Protein AF-A0AB38PST9-F1 (afdb_monomer)

Sequence (127 aa):
MKGCCGKCSNGIPKKERPKEVKIQRLFTHLYDPEKPISPSVIGKIARRFFNKLGIRKGKCQNSIKLFHRYLATKLLRNGVTLRYISEIMGHISPESLNPYIDADIVHLRECGIDISKYPIGQEVFDV

Nearest PDB structures (foldseek):
  3nkh-assembly1_B  TM=6.460E-01  e=3.770E-01  Staphylococcus aureus subsp. aureus USA300_TCH1516
  3nkh-assembly1_A  TM=6.067E-01  e=6.517E-01  Staphylococcus aureus subsp. aureus USA300_TCH1516
  6en1-assembly1_A  TM=6.143E-01  e=7.821E-01  Enterococcus faecalis
  6en0-assembly1_B  TM=6.504E-01  e=9.974E-01  Enterococcus faecalis

Structure (mmCIF, N/CA/C/O backbone):
data_AF-A0AB38PST9-F1
#
_entry.id   AF-A0AB38PST9-F1
#
loop_
_atom_site.group_PDB
_atom_site.id
_atom_site.type_symbol
_atom_site.label_atom_id
_atom_site.label_alt_id
_atom_site.label_comp_id
_atom_site.label_asym_id
_atom_site.label_entity_id
_atom_site.label_seq_id
_atom_site.pdbx_PDB_ins_code
_atom_site.Cartn_x
_atom_site.Cartn_y
_atom_site.Cartn_z
_atom_site.occupancy
_atom_site.B_iso_or_equiv
_atom_site.auth_seq_id
_atom_site.auth_comp_id
_atom_site.auth_asym_id
_atom_site.auth_atom_id
_atom_site.pdbx_PDB_model_num
ATOM 1 N N . MET A 1 1 ? 6.536 22.928 -26.013 1.00 42.38 1 MET A N 1
ATOM 2 C CA . MET A 1 1 ? 6.600 21.908 -27.085 1.00 42.38 1 MET A CA 1
ATOM 3 C C . MET A 1 1 ? 8.015 21.870 -27.647 1.00 42.38 1 MET A C 1
ATOM 5 O O . MET A 1 1 ? 8.402 22.806 -28.321 1.00 42.38 1 MET A O 1
ATOM 9 N N . LYS A 1 2 ? 8.793 20.837 -27.314 1.00 36.75 2 LYS A N 1
ATOM 10 C CA . LYS A 1 2 ? 10.023 20.377 -27.992 1.00 36.75 2 LYS A CA 1
ATOM 11 C C . LYS A 1 2 ? 10.057 18.876 -27.660 1.00 36.75 2 LYS A C 1
ATOM 13 O O . LYS A 1 2 ? 9.937 18.534 -26.491 1.00 36.75 2 LYS A O 1
ATOM 18 N N . GLY A 1 3 ? 9.991 17.913 -28.568 1.00 45.94 3 GLY A N 1
ATOM 19 C CA . GLY A 1 3 ? 10.533 17.866 -29.916 1.00 45.94 3 GLY A CA 1
ATOM 20 C C . GLY A 1 3 ? 11.570 16.746 -29.931 1.00 45.94 3 GLY A C 1
ATOM 21 O O . GLY A 1 3 ? 12.750 17.039 -29.956 1.00 45.94 3 GLY A O 1
ATOM 22 N N . CYS A 1 4 ? 11.120 15.489 -29.849 1.00 40.28 4 CYS A N 1
ATOM 23 C CA . CYS A 1 4 ? 11.927 14.306 -30.171 1.00 40.28 4 CYS A CA 1
ATOM 24 C C . CYS A 1 4 ? 11.038 13.317 -30.933 1.00 40.28 4 CYS A C 1
ATOM 26 O O . CYS A 1 4 ? 10.588 12.308 -30.394 1.00 40.28 4 CYS A O 1
ATOM 28 N N . CYS A 1 5 ? 10.742 13.658 -32.187 1.00 49.59 5 CYS A N 1
ATOM 29 C CA . CYS A 1 5 ? 10.471 12.663 -33.214 1.00 49.59 5 CYS A CA 1
ATOM 30 C C . CYS A 1 5 ? 11.822 12.371 -33.872 1.00 49.59 5 CYS A C 1
ATOM 32 O O . CYS A 1 5 ? 12.437 13.267 -34.442 1.00 49.59 5 CYS A O 1
ATOM 34 N N . GLY A 1 6 ? 12.314 11.147 -33.718 1.00 40.50 6 GLY A N 1
ATOM 35 C CA . GLY A 1 6 ? 13.610 10.728 -34.235 1.00 40.50 6 GLY A CA 1
ATOM 36 C C . GLY A 1 6 ? 13.615 9.224 -34.446 1.00 40.50 6 GLY A C 1
ATOM 37 O O . GLY A 1 6 ? 14.143 8.493 -33.622 1.00 40.50 6 GLY A O 1
ATOM 38 N N . LYS A 1 7 ? 12.962 8.806 -35.537 1.00 44.22 7 LYS A N 1
ATOM 39 C CA . LYS A 1 7 ? 13.080 7.506 -36.218 1.00 44.22 7 LYS A CA 1
ATOM 40 C C . LYS A 1 7 ? 12.930 6.259 -35.326 1.00 44.22 7 LYS A C 1
ATOM 42 O O . LYS A 1 7 ? 13.902 5.588 -35.000 1.00 44.22 7 LYS A O 1
ATOM 47 N N . CYS A 1 8 ? 11.689 5.873 -35.029 1.00 41.28 8 CYS A N 1
ATOM 48 C CA . CYS A 1 8 ? 11.390 4.466 -34.749 1.00 41.28 8 CYS A CA 1
ATOM 49 C C . CYS A 1 8 ? 11.256 3.749 -36.097 1.00 41.28 8 CYS A C 1
ATOM 51 O O . CYS A 1 8 ? 10.181 3.731 -36.690 1.00 41.28 8 CYS A O 1
ATOM 53 N N . SER A 1 9 ? 12.368 3.235 -36.620 1.00 44.16 9 SER A N 1
ATOM 54 C CA . SER A 1 9 ? 12.350 2.350 -37.785 1.00 44.16 9 SER A CA 1
ATOM 55 C C . SER A 1 9 ? 11.561 1.089 -37.427 1.00 44.16 9 SER A C 1
ATOM 57 O O . SER A 1 9 ? 11.833 0.438 -36.420 1.00 44.16 9 SER A O 1
ATOM 59 N N . ASN A 1 10 ? 10.540 0.797 -38.229 1.00 52.06 10 ASN A N 1
ATOM 60 C CA . ASN A 1 10 ? 9.574 -0.274 -38.022 1.00 52.06 10 ASN A CA 1
ATOM 61 C C . ASN A 1 10 ? 10.243 -1.658 -37.979 1.00 52.06 10 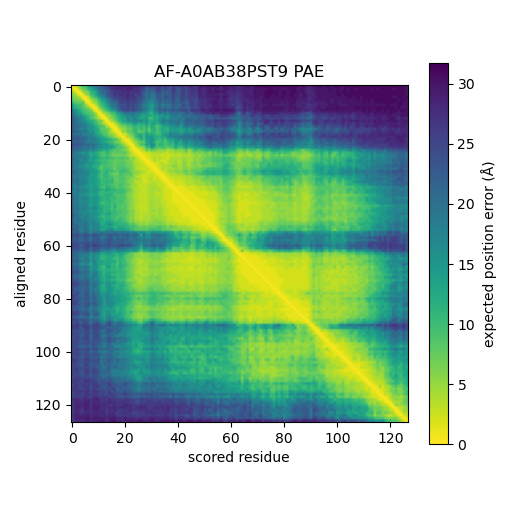ASN A C 1
ATOM 63 O O . ASN A 1 10 ? 10.779 -2.123 -38.982 1.00 52.06 10 ASN A O 1
ATOM 67 N N . GLY A 1 11 ? 10.146 -2.339 -36.836 1.00 48.88 11 GLY A N 1
ATOM 68 C CA . GLY A 1 11 ? 10.463 -3.760 -36.712 1.00 48.88 11 GLY A CA 1
ATOM 69 C C . GLY A 1 11 ? 10.624 -4.193 -35.258 1.00 48.88 11 GLY A C 1
ATOM 70 O O . GLY A 1 11 ? 11.524 -3.721 -34.570 1.00 48.88 11 GLY A O 1
ATOM 71 N N . ILE A 1 12 ? 9.767 -5.105 -34.783 1.00 57.31 12 ILE A N 1
ATOM 72 C CA . ILE A 1 12 ? 10.032 -5.861 -33.548 1.00 57.31 12 ILE A CA 1
ATOM 73 C C . ILE A 1 12 ? 11.395 -6.555 -33.729 1.00 57.31 12 ILE A C 1
ATOM 75 O O . ILE A 1 12 ? 11.614 -7.129 -34.802 1.00 57.31 12 ILE A O 1
ATOM 79 N N . PRO A 1 13 ? 12.316 -6.523 -32.745 1.00 54.81 13 PRO A N 1
ATOM 80 C CA . PRO A 1 13 ? 13.574 -7.251 -32.857 1.00 54.81 13 PRO A CA 1
ATOM 81 C C . PRO A 1 13 ? 13.286 -8.735 -33.115 1.00 54.81 13 PRO A C 1
ATOM 83 O O . PRO A 1 13 ? 12.746 -9.429 -32.261 1.00 54.81 13 PRO A O 1
ATOM 86 N N . LYS A 1 14 ? 13.622 -9.217 -34.317 1.00 55.16 14 LYS A N 1
ATOM 87 C CA . LYS A 1 14 ? 13.474 -10.630 -34.717 1.00 55.16 14 LYS A CA 1
ATOM 88 C C . LYS A 1 14 ? 14.574 -11.534 -34.145 1.00 55.16 14 LYS A C 1
ATOM 90 O O . LYS A 1 14 ? 14.576 -12.729 -34.410 1.00 55.16 14 LYS A O 1
ATOM 95 N N . LYS A 1 15 ? 15.548 -10.961 -33.436 1.00 59.72 15 LYS A N 1
ATOM 96 C CA . LYS A 1 15 ? 16.703 -11.673 -32.881 1.00 59.72 15 LYS A CA 1
ATOM 97 C C . LYS A 1 15 ? 16.493 -11.910 -31.389 1.00 59.72 15 LYS A C 1
ATOM 99 O O . LYS A 1 15 ? 15.953 -11.043 -30.703 1.00 59.72 15 LYS A O 1
ATOM 104 N N . GLU A 1 16 ? 16.947 -13.067 -30.907 1.00 61.47 16 GLU A N 1
ATOM 105 C CA . GLU A 1 16 ? 17.082 -13.339 -29.474 1.00 61.47 16 GLU A CA 1
ATOM 106 C C . GLU A 1 16 ? 17.869 -12.218 -28.784 1.00 61.47 16 GLU A C 1
ATOM 108 O O . GLU A 1 16 ? 18.750 -11.588 -29.379 1.00 61.47 16 GLU A O 1
ATOM 113 N N . ARG A 1 17 ? 17.530 -11.963 -27.516 1.00 60.31 17 ARG A N 1
ATOM 114 C CA . ARG A 1 17 ? 18.211 -10.973 -26.679 1.00 60.31 17 ARG A CA 1
ATOM 115 C C . ARG A 1 17 ? 19.724 -11.255 -26.719 1.00 60.31 17 ARG A C 1
ATOM 117 O O . ARG A 1 17 ? 20.102 -12.411 -26.528 1.00 60.31 17 ARG A O 1
ATOM 124 N N . PRO A 1 18 ? 20.589 -10.255 -26.972 1.00 66.25 18 PRO A N 1
ATOM 125 C CA . PRO A 1 18 ? 22.018 -10.511 -27.087 1.00 66.25 18 PRO A CA 1
ATOM 126 C C . PRO A 1 18 ? 22.542 -11.148 -25.790 1.00 66.25 18 PRO A C 1
ATOM 128 O O . PRO A 1 18 ? 22.217 -10.683 -24.696 1.00 66.25 18 PRO A O 1
ATOM 131 N N . LYS A 1 19 ? 23.302 -12.243 -25.919 1.00 62.34 19 LYS A N 1
ATOM 132 C CA . LYS A 1 19 ? 23.706 -13.111 -24.795 1.00 62.34 19 LYS A CA 1
ATOM 133 C C . LYS A 1 19 ? 24.713 -12.449 -23.844 1.00 62.34 19 LYS A C 1
ATOM 135 O O . LYS A 1 19 ? 24.768 -12.812 -22.677 1.00 62.34 19 LYS A O 1
ATOM 140 N N . GLU A 1 20 ? 25.448 -11.445 -24.321 1.00 62.12 20 GLU A N 1
ATOM 141 C CA . GLU A 1 20 ? 26.526 -10.764 -23.587 1.00 62.12 20 GLU A CA 1
ATOM 142 C C . GLU A 1 20 ? 26.247 -9.271 -23.368 1.00 62.12 20 GLU A C 1
ATOM 144 O O . GLU A 1 20 ? 27.116 -8.417 -23.522 1.00 62.12 20 GLU A O 1
ATOM 149 N N . VAL A 1 21 ? 25.018 -8.915 -22.998 1.00 61.09 21 VAL A N 1
ATOM 150 C CA . VAL A 1 21 ? 24.769 -7.565 -22.479 1.00 61.09 21 VAL A CA 1
ATOM 151 C C . VAL A 1 21 ? 25.035 -7.593 -20.976 1.00 61.09 21 VAL A C 1
ATOM 153 O O . VAL A 1 21 ? 24.423 -8.378 -20.253 1.00 61.09 21 VAL A O 1
ATOM 156 N N . LYS A 1 22 ? 25.910 -6.715 -20.468 1.00 63.38 22 LYS A N 1
ATOM 157 C CA . LYS A 1 22 ? 25.946 -6.380 -19.034 1.00 63.38 22 LYS A CA 1
ATOM 158 C C . LYS A 1 22 ? 24.644 -5.648 -18.690 1.00 63.38 22 LYS A C 1
ATOM 160 O O . LYS A 1 22 ? 24.592 -4.421 -18.658 1.00 63.38 22 LYS A O 1
ATOM 165 N N . ILE A 1 23 ? 23.555 -6.397 -18.512 1.00 61.81 23 ILE A N 1
ATOM 166 C CA . ILE A 1 23 ? 22.230 -5.838 -18.235 1.00 61.81 23 ILE A CA 1
ATOM 167 C C . ILE A 1 23 ? 22.232 -5.320 -16.795 1.00 61.81 23 ILE A C 1
ATOM 169 O O . ILE A 1 23 ? 21.909 -6.041 -15.858 1.00 61.81 23 ILE A O 1
ATOM 173 N N . GLN A 1 24 ? 22.579 -4.046 -16.606 1.00 68.38 24 GLN A N 1
ATOM 174 C CA . GLN A 1 24 ? 22.490 -3.399 -15.293 1.00 68.38 24 GLN A CA 1
ATOM 175 C C . GLN A 1 24 ? 21.028 -3.126 -14.885 1.00 68.38 24 GLN A C 1
ATOM 177 O O . GLN A 1 24 ? 20.734 -2.902 -13.714 1.00 68.38 24 GLN A O 1
ATOM 182 N N . ARG A 1 25 ? 20.090 -3.108 -15.846 1.00 74.00 25 ARG A N 1
ATOM 183 C CA . ARG A 1 25 ? 18.674 -2.778 -15.621 1.00 74.00 25 ARG A CA 1
ATOM 184 C C . ARG A 1 25 ? 17.764 -3.754 -16.360 1.00 74.00 25 ARG A C 1
ATOM 186 O O . ARG A 1 25 ? 17.848 -3.870 -17.574 1.00 74.00 25 ARG A O 1
ATOM 193 N N . LEU A 1 26 ? 16.859 -4.406 -15.629 1.00 80.75 26 LEU A N 1
ATOM 194 C CA . LEU A 1 26 ? 15.966 -5.447 -16.158 1.00 80.75 26 LEU A CA 1
ATOM 195 C C . LEU A 1 26 ? 14.954 -4.907 -17.193 1.00 80.75 26 LEU A C 1
ATOM 197 O O . LEU A 1 26 ? 14.657 -5.559 -18.195 1.00 80.75 26 LEU A O 1
ATOM 201 N N . PHE A 1 27 ? 14.437 -3.697 -16.953 1.00 83.75 27 PHE A N 1
ATOM 202 C CA . PHE A 1 27 ? 13.408 -3.056 -17.775 1.00 83.75 27 PHE A CA 1
ATOM 203 C C . PHE A 1 27 ? 14.031 -2.117 -18.813 1.00 83.75 27 PHE A C 1
ATOM 205 O O . PHE A 1 27 ? 14.323 -0.949 -18.535 1.00 83.75 27 PHE A O 1
ATOM 212 N N . THR A 1 28 ? 14.214 -2.634 -20.024 1.00 84.44 28 THR A N 1
ATOM 213 C CA . THR A 1 28 ? 14.821 -1.928 -21.159 1.00 84.44 28 THR A CA 1
ATOM 214 C C . THR A 1 28 ? 13.806 -1.665 -22.261 1.00 84.44 28 THR A C 1
ATOM 216 O O . THR A 1 28 ? 12.718 -2.243 -22.293 1.00 84.44 28 THR A O 1
ATOM 219 N N . HIS A 1 29 ? 14.124 -0.719 -23.137 1.00 79.81 29 HIS A N 1
ATOM 220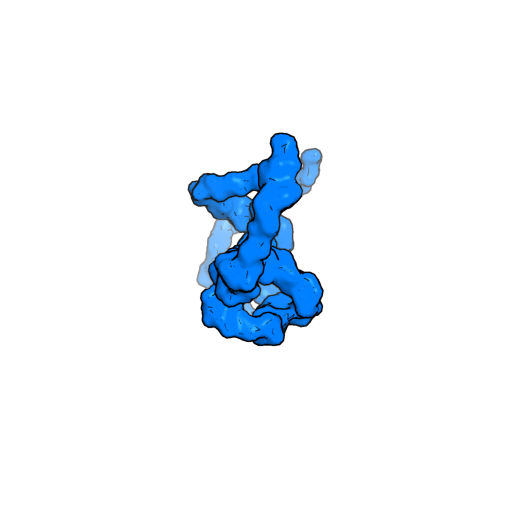 C CA . HIS A 1 29 ? 13.260 -0.370 -24.250 1.00 79.81 29 HIS A CA 1
ATOM 221 C C . HIS A 1 29 ? 13.192 -1.520 -25.266 1.00 79.81 29 HIS A C 1
ATOM 223 O O . HIS A 1 29 ? 14.183 -2.198 -25.519 1.00 79.81 29 HIS A O 1
ATOM 229 N N . LEU A 1 30 ? 12.022 -1.719 -25.885 1.00 76.12 30 LEU A N 1
ATOM 230 C CA . LEU A 1 30 ? 11.801 -2.839 -26.810 1.00 76.12 30 LEU A CA 1
ATOM 231 C C . LEU A 1 30 ? 12.755 -2.807 -28.013 1.00 76.12 30 LEU A C 1
ATOM 233 O O . LEU A 1 30 ? 13.187 -3.850 -28.481 1.00 76.12 30 LEU A O 1
ATOM 237 N N . TYR A 1 31 ? 13.077 -1.612 -28.501 1.00 77.50 31 TYR A N 1
ATOM 238 C CA . TYR A 1 31 ? 13.894 -1.420 -29.704 1.00 77.50 31 TYR A CA 1
ATOM 239 C C . TYR A 1 31 ? 15.356 -1.078 -29.402 1.00 77.50 31 TYR A C 1
ATOM 241 O O . TYR A 1 31 ? 16.159 -0.978 -30.320 1.00 77.50 31 TYR A O 1
ATOM 249 N N . ASP A 1 32 ? 15.686 -0.852 -28.131 1.00 78.00 32 ASP A N 1
ATOM 250 C CA . ASP A 1 32 ? 17.012 -0.411 -27.704 1.00 78.00 32 ASP A CA 1
ATOM 251 C C . ASP A 1 32 ? 17.313 -1.026 -26.323 1.00 78.00 32 ASP A C 1
ATOM 253 O O . ASP A 1 32 ? 16.881 -0.487 -25.297 1.00 78.00 32 ASP A O 1
ATOM 257 N N . PRO A 1 33 ? 17.975 -2.197 -26.283 1.00 74.56 33 PRO A N 1
ATOM 258 C CA . PRO A 1 33 ? 18.215 -2.932 -25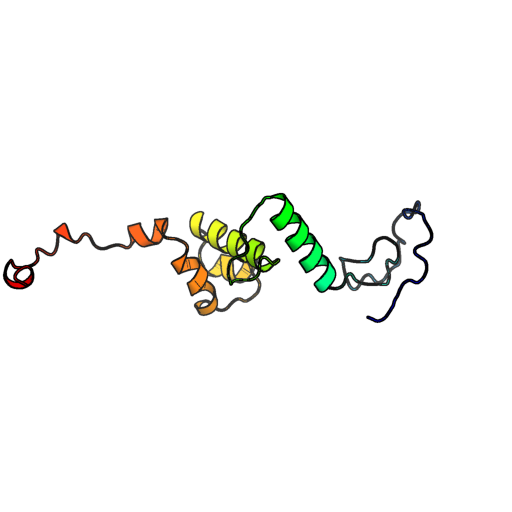.048 1.00 74.56 33 PRO A CA 1
ATOM 259 C C . PRO A 1 33 ? 19.243 -2.258 -24.129 1.00 74.56 33 PRO A C 1
ATOM 261 O O . PRO A 1 33 ? 19.285 -2.599 -22.950 1.00 74.56 33 PRO A O 1
ATOM 264 N N . GLU A 1 34 ? 20.032 -1.301 -24.621 1.00 74.56 34 GLU A N 1
ATOM 265 C CA . GLU A 1 34 ? 20.966 -0.524 -23.795 1.00 74.56 34 GLU A CA 1
ATOM 266 C C . GLU A 1 34 ? 20.250 0.619 -23.069 1.00 74.56 34 GLU A C 1
ATOM 268 O O . GLU A 1 34 ? 20.677 1.078 -22.006 1.00 74.56 34 GLU A O 1
ATOM 273 N N . LYS A 1 35 ? 19.102 1.051 -23.602 1.00 80.69 35 LYS A N 1
ATOM 274 C CA . LYS A 1 35 ? 18.325 2.148 -23.041 1.00 80.69 35 LYS A CA 1
ATOM 275 C C . LYS A 1 35 ? 17.289 1.662 -22.023 1.00 80.69 35 LYS A C 1
ATOM 277 O O . LYS A 1 35 ? 16.335 0.960 -22.378 1.00 80.69 35 LYS A O 1
ATOM 282 N N . PRO A 1 36 ? 17.380 2.088 -20.750 1.00 82.56 36 PRO A N 1
ATOM 283 C CA . PRO A 1 36 ? 16.384 1.734 -19.752 1.00 82.56 36 PRO A CA 1
ATOM 284 C C . PRO A 1 36 ? 15.059 2.459 -19.980 1.00 82.56 36 PRO A C 1
ATOM 286 O O . PRO A 1 36 ? 15.012 3.609 -20.431 1.00 82.56 36 PRO A O 1
ATOM 289 N N . ILE A 1 37 ? 13.965 1.806 -19.592 1.00 86.12 37 ILE A N 1
ATOM 290 C CA . ILE A 1 37 ? 12.650 2.446 -19.584 1.00 86.12 37 ILE A CA 1
ATOM 291 C C . ILE A 1 37 ? 12.639 3.543 -18.513 1.00 86.12 37 ILE A C 1
ATOM 293 O O . ILE A 1 37 ? 12.975 3.320 -17.351 1.00 86.12 37 ILE A O 1
ATOM 297 N N . SER A 1 38 ? 12.207 4.745 -18.900 1.00 85.31 38 SER A N 1
ATOM 298 C CA . SER A 1 38 ? 12.000 5.840 -17.951 1.00 85.31 38 SER A CA 1
ATOM 299 C C . SER A 1 38 ? 10.808 5.542 -17.024 1.00 85.31 38 SER A C 1
ATOM 301 O O . SER A 1 38 ? 9.742 5.162 -17.524 1.00 85.31 38 SER A O 1
ATOM 303 N N . PRO A 1 39 ? 10.905 5.811 -15.705 1.00 82.94 39 PRO A N 1
ATOM 304 C CA . PRO A 1 39 ? 9.791 5.651 -14.761 1.00 82.94 39 PRO A CA 1
ATOM 305 C C . PRO A 1 39 ? 8.506 6.376 -15.195 1.00 82.94 39 PRO A C 1
ATOM 307 O O . PRO A 1 39 ? 7.392 5.890 -14.986 1.00 82.94 39 PRO A O 1
ATOM 310 N N . SER A 1 40 ? 8.649 7.511 -15.884 1.00 83.38 40 SER A N 1
ATOM 311 C CA . SER A 1 40 ? 7.536 8.289 -16.435 1.00 83.38 40 SER A CA 1
ATOM 312 C C . SER A 1 40 ? 6.702 7.508 -17.454 1.00 83.38 40 SER A C 1
ATOM 314 O O . SER A 1 40 ? 5.490 7.707 -17.542 1.00 83.38 40 SER A O 1
ATOM 316 N N . VAL A 1 41 ? 7.325 6.614 -18.230 1.00 86.75 41 VAL A N 1
ATOM 317 C CA . VAL A 1 41 ? 6.625 5.757 -19.201 1.00 86.75 41 VAL A CA 1
ATOM 318 C C . VAL A 1 41 ? 5.764 4.733 -18.469 1.00 86.75 41 VAL A C 1
ATOM 320 O O . VAL A 1 41 ? 4.589 4.586 -18.800 1.00 86.75 41 VAL A O 1
ATOM 323 N N . ILE A 1 42 ? 6.301 4.107 -17.420 1.00 86.69 42 ILE A N 1
ATOM 324 C CA . ILE A 1 42 ? 5.571 3.138 -16.591 1.00 86.69 42 ILE A CA 1
ATOM 325 C C . ILE A 1 42 ? 4.359 3.816 -15.936 1.00 86.69 42 ILE A C 1
ATOM 327 O O . ILE A 1 42 ? 3.240 3.308 -16.000 1.00 86.69 42 ILE A O 1
ATOM 331 N N . GLY A 1 43 ? 4.543 5.028 -15.400 1.00 85.50 43 GLY A N 1
ATOM 332 C CA . GLY A 1 43 ? 3.445 5.821 -14.841 1.00 85.50 43 GLY A CA 1
ATOM 333 C C . GLY A 1 43 ? 2.353 6.150 -15.868 1.00 85.50 43 GLY A C 1
ATOM 334 O O . GLY A 1 43 ? 1.163 6.084 -15.554 1.00 85.50 43 GLY A O 1
ATOM 335 N N . LYS A 1 44 ? 2.731 6.454 -17.119 1.00 86.50 44 LYS A N 1
ATOM 336 C CA . LYS A 1 44 ? 1.776 6.672 -18.220 1.00 86.50 44 LYS A CA 1
ATOM 337 C C . LYS A 1 44 ? 1.023 5.394 -18.592 1.00 86.50 44 LYS A C 1
ATOM 339 O O . LYS A 1 44 ? -0.179 5.479 -18.842 1.00 86.50 44 LYS A O 1
ATOM 344 N N . ILE A 1 45 ? 1.692 4.239 -18.616 1.00 88.31 45 ILE A N 1
ATOM 345 C CA . ILE A 1 45 ? 1.059 2.936 -18.875 1.00 88.31 45 ILE A CA 1
ATOM 346 C C . ILE A 1 45 ? 0.013 2.641 -17.798 1.00 88.31 45 ILE A C 1
ATOM 348 O O . ILE A 1 45 ? -1.153 2.433 -18.133 1.00 88.31 45 ILE A O 1
ATOM 352 N N . ALA A 1 46 ? 0.388 2.734 -16.518 1.00 86.81 46 ALA A N 1
ATOM 353 C CA . ALA A 1 46 ? -0.531 2.527 -15.398 1.00 86.81 46 ALA A CA 1
ATOM 354 C C . ALA A 1 46 ? -1.737 3.477 -15.470 1.00 86.81 46 ALA A C 1
ATOM 356 O O . ALA A 1 46 ? -2.884 3.059 -15.343 1.00 86.81 46 ALA A O 1
ATOM 357 N N . ARG A 1 47 ? -1.504 4.760 -15.775 1.00 85.00 47 ARG A N 1
ATOM 358 C CA . ARG A 1 47 ? -2.584 5.742 -15.932 1.00 85.00 47 ARG A CA 1
ATOM 359 C C . ARG A 1 47 ? -3.531 5.399 -17.082 1.00 85.00 47 ARG A C 1
ATOM 361 O O . ARG A 1 47 ? -4.738 5.553 -16.931 1.00 85.00 47 ARG A O 1
ATOM 368 N N . ARG A 1 48 ? -3.008 4.957 -18.231 1.00 88.44 48 ARG A N 1
ATOM 369 C CA . ARG A 1 48 ? -3.838 4.515 -19.365 1.00 88.44 48 ARG A CA 1
ATOM 370 C C . ARG A 1 48 ? -4.684 3.304 -18.988 1.00 88.44 48 ARG A C 1
ATOM 372 O O . ARG A 1 48 ? -5.862 3.280 -19.326 1.00 88.44 48 ARG A O 1
ATOM 379 N N . PHE A 1 49 ? -4.101 2.349 -18.270 1.00 89.25 49 PHE A N 1
ATOM 380 C CA . PHE A 1 49 ? -4.802 1.171 -17.772 1.00 89.25 49 PHE A CA 1
ATOM 381 C C . PHE A 1 49 ? -5.953 1.550 -16.827 1.00 89.25 49 PHE A C 1
ATOM 383 O O . PHE A 1 49 ? -7.096 1.184 -17.082 1.00 89.25 49 PHE A O 1
ATOM 390 N N . PHE A 1 50 ? -5.695 2.388 -15.818 1.00 86.19 50 PHE A N 1
ATOM 391 C CA . PHE A 1 50 ? -6.736 2.853 -14.894 1.00 86.19 50 PHE A CA 1
ATOM 392 C C . PHE A 1 50 ? -7.848 3.653 -15.580 1.00 86.19 50 PHE A C 1
ATOM 394 O O . PHE A 1 50 ? -9.013 3.497 -15.224 1.00 86.19 50 PHE A O 1
ATOM 401 N N . ASN A 1 51 ? -7.512 4.472 -16.585 1.00 85.50 51 ASN A N 1
ATOM 402 C CA . ASN A 1 51 ? -8.522 5.189 -17.369 1.00 85.50 51 ASN A CA 1
ATOM 403 C C . ASN A 1 51 ? -9.447 4.226 -18.119 1.00 85.50 51 ASN A C 1
ATOM 405 O O . ASN A 1 51 ? -10.649 4.455 -18.149 1.00 85.50 51 ASN A O 1
ATOM 409 N N . LYS A 1 52 ? -8.893 3.163 -18.722 1.00 89.38 52 LYS A N 1
ATOM 410 C CA . LYS A 1 52 ? -9.686 2.155 -19.440 1.00 89.38 52 LYS A CA 1
ATOM 411 C C . LYS A 1 52 ? -10.640 1.399 -18.517 1.00 89.38 52 LYS A C 1
ATOM 413 O O . LYS A 1 52 ? -11.731 1.054 -18.941 1.00 89.38 52 LYS A O 1
ATOM 418 N N . LEU A 1 53 ? -10.238 1.177 -17.268 1.00 87.31 53 LEU A N 1
ATOM 419 C CA . LEU A 1 53 ? -11.068 0.529 -16.250 1.00 87.31 53 LEU A CA 1
ATOM 420 C C . LEU A 1 53 ? -12.069 1.480 -15.571 1.00 87.31 53 LEU A C 1
ATOM 422 O O . LEU A 1 53 ? -12.772 1.064 -14.658 1.00 87.31 53 LEU A O 1
ATOM 426 N N . GLY A 1 54 ? -12.114 2.761 -15.954 1.00 84.88 54 GLY A N 1
ATOM 427 C CA . GLY A 1 54 ? -13.021 3.737 -15.342 1.00 84.88 54 GLY A CA 1
ATOM 428 C C . GLY A 1 54 ? -12.711 4.052 -13.873 1.00 84.88 54 GLY A C 1
ATOM 429 O O . GLY A 1 54 ? -13.561 4.587 -13.162 1.00 84.88 54 GLY A O 1
ATOM 430 N N . ILE A 1 55 ? -11.500 3.746 -13.390 1.00 82.56 55 ILE A N 1
ATOM 431 C CA . ILE A 1 55 ? -11.118 4.005 -11.998 1.00 82.56 55 ILE A CA 1
ATOM 432 C C . ILE A 1 55 ? -10.998 5.518 -11.800 1.00 82.56 55 ILE A C 1
ATOM 434 O O . ILE A 1 55 ? -10.142 6.177 -12.404 1.00 82.56 55 ILE A O 1
ATOM 438 N N . ARG A 1 56 ? -11.881 6.073 -10.956 1.00 68.88 56 ARG A N 1
ATOM 439 C CA . ARG A 1 56 ? -12.003 7.519 -10.722 1.00 68.88 56 ARG A CA 1
ATOM 440 C C . ARG A 1 56 ? -10.656 8.108 -10.307 1.00 68.88 56 ARG A C 1
ATOM 442 O O . ARG A 1 56 ? -9.952 7.565 -9.458 1.00 68.88 56 ARG A O 1
ATOM 449 N N . LYS A 1 57 ? -10.289 9.235 -10.914 1.00 64.75 57 LYS A N 1
ATOM 450 C CA . LYS A 1 57 ? -9.153 10.056 -10.481 1.00 64.75 57 LYS A CA 1
ATOM 451 C C . LYS A 1 57 ? -9.654 10.981 -9.383 1.00 64.75 57 LYS A C 1
ATOM 453 O O . LYS A 1 57 ? -10.284 11.988 -9.681 1.00 64.75 57 LYS A O 1
ATOM 458 N N . GLY A 1 58 ? -9.428 10.617 -8.126 1.00 63.94 58 GLY A N 1
ATOM 459 C CA . GLY A 1 58 ? -9.585 11.575 -7.031 1.00 63.94 58 GLY A CA 1
ATOM 460 C C . GLY A 1 58 ? -8.474 12.635 -7.054 1.00 63.94 58 GLY A C 1
ATOM 461 O O . GLY A 1 58 ? -7.630 12.651 -7.952 1.00 63.94 58 GLY A O 1
ATOM 462 N N . LYS A 1 59 ? -8.408 13.475 -6.010 1.00 58.75 59 LYS A N 1
ATOM 463 C CA . LYS A 1 59 ? -7.260 14.379 -5.765 1.00 58.75 59 LYS A CA 1
ATOM 464 C C . LYS A 1 59 ? -5.925 13.623 -5.643 1.00 58.75 59 LYS A C 1
ATOM 466 O O . LYS A 1 59 ? -4.865 14.196 -5.874 1.00 58.75 59 LYS A O 1
ATOM 471 N N . CYS A 1 60 ? -5.974 12.334 -5.302 1.00 55.50 60 CYS A N 1
ATOM 472 C CA . CYS A 1 60 ? -4.803 11.480 -5.163 1.00 55.50 60 CYS A CA 1
ATOM 473 C C . CYS A 1 60 ? -4.465 10.811 -6.506 1.00 55.50 60 CYS A C 1
ATOM 475 O O . CYS A 1 60 ? -5.313 10.203 -7.153 1.00 55.50 60 CYS A O 1
ATOM 477 N N . GLN A 1 61 ? -3.221 10.963 -6.956 1.00 60.22 61 GLN A N 1
ATOM 478 C CA . GLN A 1 61 ? -2.780 10.582 -8.297 1.00 60.22 61 GLN A CA 1
ATOM 479 C C . GLN A 1 61 ? -2.925 9.068 -8.563 1.00 60.22 61 GLN A C 1
ATOM 481 O O . GLN A 1 61 ? -2.223 8.262 -7.949 1.00 60.22 61 GLN A O 1
ATOM 486 N N . ASN A 1 62 ? -3.735 8.688 -9.562 1.00 64.06 62 ASN A N 1
ATOM 487 C CA . ASN A 1 62 ? -3.840 7.313 -10.081 1.00 64.06 62 ASN A CA 1
ATOM 488 C C . ASN A 1 62 ? -2.524 6.883 -10.756 1.00 64.06 62 ASN A C 1
ATOM 490 O O . ASN A 1 62 ? -2.336 7.040 -11.968 1.00 64.06 62 ASN A O 1
ATOM 494 N N . SER A 1 63 ? -1.583 6.410 -9.945 1.00 71.44 63 SER A N 1
ATOM 495 C CA . SER A 1 63 ? -0.217 6.041 -10.320 1.00 71.44 63 SER A CA 1
ATOM 496 C C . SER A 1 63 ? 0.109 4.620 -9.852 1.00 71.44 63 SER A C 1
ATOM 498 O O . SER A 1 63 ? -0.721 3.952 -9.241 1.00 71.44 63 SER A O 1
ATOM 500 N N . ILE A 1 64 ? 1.339 4.166 -10.106 1.00 81.75 64 ILE A N 1
ATOM 501 C CA . ILE A 1 64 ? 1.870 2.869 -9.647 1.00 81.75 64 ILE A CA 1
ATOM 502 C C . ILE A 1 64 ? 1.703 2.674 -8.130 1.00 81.75 64 ILE A C 1
ATOM 504 O O . ILE A 1 64 ? 1.511 1.552 -7.673 1.00 81.75 64 ILE A O 1
ATOM 508 N N . LYS A 1 65 ? 1.675 3.767 -7.356 1.00 78.62 65 LYS A N 1
ATOM 509 C CA . LYS A 1 65 ? 1.427 3.738 -5.909 1.00 78.62 65 LYS A CA 1
ATOM 510 C C . LYS A 1 65 ? 0.096 3.075 -5.530 1.00 78.62 65 LYS A C 1
ATOM 512 O O . LYS A 1 65 ? -0.000 2.538 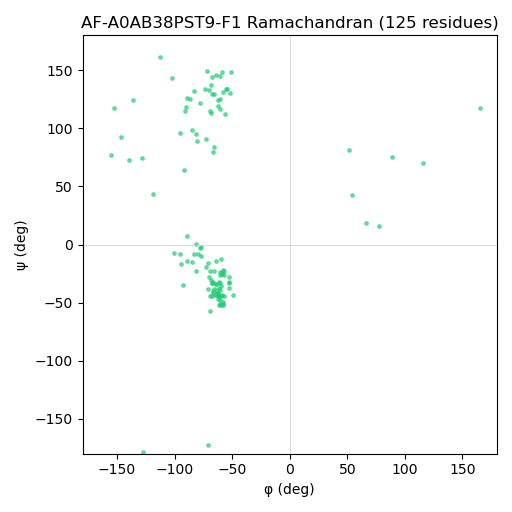-4.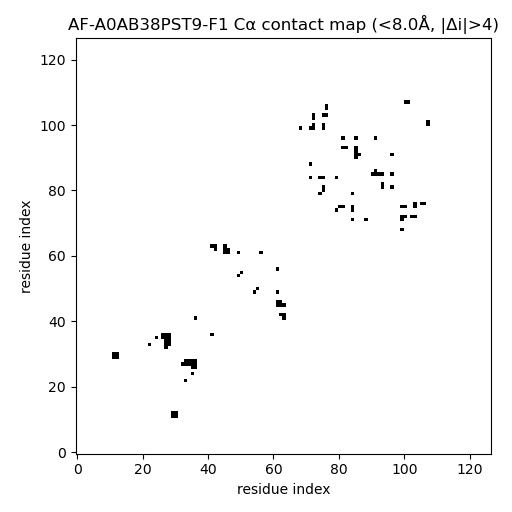436 1.00 78.62 65 LYS A O 1
ATOM 517 N N . LEU A 1 66 ? -0.911 3.066 -6.413 1.00 82.44 66 LEU A N 1
ATOM 518 C CA . LEU A 1 66 ? -2.168 2.349 -6.165 1.00 82.44 66 LEU A CA 1
ATOM 519 C C . LEU A 1 66 ? -1.970 0.833 -6.123 1.00 82.44 66 LEU A C 1
ATOM 521 O O . LEU A 1 66 ? -2.522 0.184 -5.242 1.00 82.44 66 LEU A O 1
ATOM 525 N N . PHE A 1 67 ? -1.159 0.279 -7.029 1.00 85.50 67 PHE A N 1
ATOM 526 C CA . PHE A 1 67 ? -0.807 -1.142 -6.982 1.00 85.50 67 PHE A CA 1
ATOM 527 C C . PHE A 1 67 ? -0.037 -1.466 -5.706 1.00 85.50 67 PHE A C 1
ATOM 529 O O . PHE A 1 67 ? -0.325 -2.461 -5.052 1.00 85.50 67 PHE A O 1
ATOM 536 N N . HIS A 1 68 ? 0.887 -0.585 -5.324 1.00 81.56 68 HIS A N 1
ATOM 537 C CA . HIS A 1 68 ? 1.659 -0.741 -4.097 1.00 81.56 68 HIS A CA 1
ATOM 538 C C . HIS A 1 68 ? 0.767 -0.728 -2.846 1.00 81.56 68 HIS A C 1
ATOM 540 O O . HIS A 1 68 ? 0.883 -1.601 -1.992 1.00 81.56 68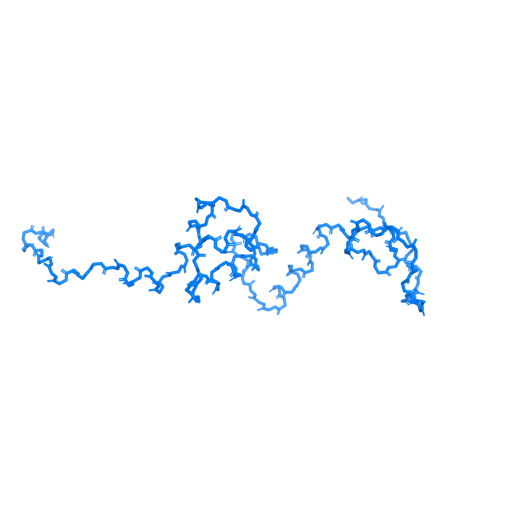 HIS A O 1
ATOM 546 N N . ARG A 1 69 ? -0.193 0.204 -2.780 1.00 81.56 69 ARG A N 1
ATOM 547 C CA . ARG A 1 69 ? -1.182 0.265 -1.698 1.00 81.56 69 ARG A CA 1
ATOM 548 C C . ARG A 1 69 ? -2.080 -0.964 -1.674 1.00 81.56 69 ARG A C 1
ATOM 550 O O . ARG A 1 69 ? -2.317 -1.515 -0.609 1.00 81.56 69 ARG A O 1
ATOM 557 N N . TYR A 1 70 ? -2.548 -1.406 -2.838 1.00 85.81 70 TYR A N 1
ATOM 558 C CA . TYR A 1 70 ? -3.359 -2.613 -2.944 1.00 85.81 70 TYR A CA 1
ATOM 559 C C . TYR A 1 70 ? -2.607 -3.849 -2.439 1.00 85.81 70 TYR A C 1
ATOM 561 O O . TYR A 1 70 ? -3.181 -4.623 -1.680 1.00 85.81 70 TYR A O 1
ATOM 569 N N . LEU A 1 71 ? -1.331 -4.011 -2.807 1.00 88.25 71 LEU A N 1
ATOM 570 C CA . LEU A 1 71 ? -0.496 -5.110 -2.324 1.00 88.25 71 LEU A CA 1
ATOM 571 C C . LEU A 1 71 ? -0.396 -5.099 -0.794 1.00 88.25 71 LEU A C 1
ATOM 573 O O . LEU A 1 71 ? -0.697 -6.109 -0.165 1.00 88.25 71 LEU A O 1
ATOM 577 N N . ALA A 1 72 ? -0.050 -3.954 -0.202 1.00 84.81 72 ALA A N 1
ATOM 578 C CA . ALA A 1 72 ? 0.067 -3.804 1.247 1.00 84.81 72 ALA A CA 1
ATOM 579 C C . ALA A 1 72 ? -1.243 -4.147 1.970 1.00 84.81 72 ALA A C 1
ATOM 581 O O . ALA A 1 72 ? -1.271 -5.003 2.851 1.00 84.81 72 ALA A O 1
ATOM 582 N N . THR A 1 73 ? -2.353 -3.536 1.543 1.00 83.50 73 THR A N 1
ATOM 583 C CA . THR A 1 73 ? -3.674 -3.779 2.134 1.00 83.50 73 THR A CA 1
ATOM 584 C C . THR A 1 73 ? -4.127 -5.224 1.931 1.00 83.50 73 THR A C 1
ATOM 586 O O . THR A 1 73 ? -4.790 -5.779 2.800 1.00 83.50 73 THR A O 1
ATOM 589 N N . LYS A 1 74 ? -3.776 -5.869 0.811 1.00 87.44 74 LYS A N 1
ATOM 590 C CA . LYS A 1 74 ? -4.121 -7.274 0.573 1.00 87.44 74 LYS A CA 1
ATOM 591 C C . LYS A 1 74 ? -3.323 -8.223 1.468 1.00 87.44 74 LYS A C 1
ATOM 593 O O . LYS A 1 74 ? -3.896 -9.200 1.935 1.00 87.44 74 LYS A O 1
ATOM 598 N N . LEU A 1 75 ? -2.044 -7.939 1.714 1.00 88.06 75 LEU A N 1
ATOM 599 C CA . LEU A 1 75 ? -1.217 -8.722 2.634 1.00 88.06 75 LEU A CA 1
ATOM 600 C C . LEU A 1 75 ? -1.693 -8.570 4.084 1.00 88.06 75 LEU A C 1
ATOM 602 O O . LEU A 1 75 ? -1.851 -9.581 4.762 1.00 88.06 75 LEU A O 1
ATOM 606 N N . LEU A 1 76 ? -2.007 -7.342 4.516 1.00 85.31 76 LEU A N 1
ATOM 607 C CA . LEU A 1 76 ? -2.590 -7.079 5.840 1.00 85.31 76 LEU A CA 1
ATOM 608 C C . LEU A 1 76 ? -3.906 -7.835 6.028 1.00 85.31 76 LEU A C 1
ATOM 610 O O . LEU A 1 76 ? -4.054 -8.597 6.976 1.00 85.31 76 LEU A O 1
ATOM 614 N N . ARG A 1 77 ? -4.809 -7.731 5.046 1.00 82.75 77 ARG A N 1
ATOM 615 C CA . ARG A 1 77 ? -6.094 -8.440 5.058 1.00 82.75 77 ARG A CA 1
ATOM 616 C C . ARG A 1 77 ? -5.978 -9.959 5.086 1.00 82.75 77 ARG A C 1
ATOM 618 O O . ARG A 1 77 ? -6.929 -10.630 5.460 1.00 82.75 77 ARG A O 1
ATOM 625 N N . ASN A 1 78 ? -4.857 -10.504 4.634 1.00 87.12 78 ASN A N 1
ATOM 626 C CA . ASN A 1 78 ? -4.598 -11.937 4.676 1.00 87.12 78 ASN A CA 1
ATOM 627 C C . ASN A 1 78 ? -3.921 -12.365 5.997 1.00 87.12 78 ASN A C 1
ATOM 629 O O . ASN A 1 78 ? -3.495 -13.512 6.103 1.00 87.12 78 ASN A O 1
ATOM 633 N N . GLY A 1 79 ? -3.781 -11.463 6.976 1.00 83.94 79 GLY A N 1
ATOM 634 C CA . GLY A 1 79 ? -3.185 -11.750 8.282 1.00 83.94 79 GLY A CA 1
ATOM 635 C C . GLY A 1 79 ? -1.656 -11.831 8.275 1.00 83.94 79 GLY A C 1
ATOM 636 O O . GLY A 1 79 ? -1.062 -12.356 9.216 1.00 83.94 79 GLY A O 1
ATOM 637 N N . VAL A 1 80 ? -0.987 -11.340 7.225 1.00 86.56 80 VAL A N 1
ATOM 638 C CA . VAL A 1 80 ? 0.482 -11.297 7.196 1.00 86.56 80 VAL A CA 1
ATOM 639 C C . VAL A 1 80 ? 0.966 -10.248 8.195 1.00 86.56 80 VAL A C 1
ATOM 641 O O . VAL A 1 80 ? 0.478 -9.118 8.211 1.00 86.56 80 VAL A O 1
ATOM 644 N N . THR A 1 81 ? 1.951 -10.601 9.024 1.00 84.06 81 THR A N 1
ATOM 645 C CA . THR A 1 81 ? 2.475 -9.664 10.025 1.00 84.06 81 THR A CA 1
ATOM 646 C C . THR A 1 81 ? 3.143 -8.457 9.360 1.00 84.06 81 THR A C 1
ATOM 648 O O . THR A 1 81 ? 3.799 -8.567 8.320 1.00 84.06 81 THR A O 1
ATOM 651 N N . LEU A 1 82 ? 3.023 -7.288 9.995 1.00 80.75 82 LEU A N 1
ATOM 652 C CA . LEU A 1 82 ? 3.590 -6.020 9.516 1.00 80.75 82 LEU A CA 1
ATOM 653 C C . LEU A 1 82 ? 5.091 -6.109 9.204 1.00 80.75 82 LEU A C 1
ATOM 655 O O . LEU A 1 82 ? 5.559 -5.478 8.258 1.00 80.75 82 LEU A O 1
ATOM 659 N N . ARG A 1 83 ? 5.836 -6.933 9.953 1.00 82.75 83 ARG A N 1
ATOM 660 C CA . ARG A 1 83 ? 7.263 -7.185 9.719 1.00 82.75 83 ARG A CA 1
ATOM 661 C C . ARG A 1 83 ? 7.515 -7.776 8.332 1.00 82.75 83 ARG A C 1
ATOM 663 O O . ARG A 1 83 ? 8.303 -7.221 7.575 1.00 82.75 83 ARG A O 1
ATOM 670 N N . TYR A 1 84 ? 6.816 -8.851 7.976 1.00 86.50 84 TYR A N 1
ATOM 671 C CA . TYR A 1 84 ? 6.980 -9.476 6.663 1.00 86.50 84 TYR A CA 1
ATOM 672 C C . TYR A 1 84 ? 6.483 -8.570 5.536 1.00 86.50 84 TYR A C 1
ATOM 674 O O . TYR A 1 84 ? 7.067 -8.544 4.458 1.00 86.50 84 TYR A O 1
ATOM 682 N N . ILE A 1 85 ? 5.442 -7.772 5.783 1.00 84.75 85 ILE A N 1
ATOM 683 C CA . ILE A 1 85 ? 4.971 -6.783 4.807 1.00 84.75 85 ILE A CA 1
ATOM 684 C C . ILE A 1 85 ? 6.036 -5.703 4.569 1.00 84.75 85 ILE A C 1
ATOM 686 O O . ILE A 1 85 ? 6.309 -5.370 3.419 1.00 84.75 85 ILE A O 1
ATOM 690 N N . SER A 1 86 ? 6.675 -5.196 5.626 1.00 82.56 86 SER A N 1
ATOM 691 C CA . SER A 1 86 ? 7.795 -4.248 5.527 1.00 82.56 86 SER A CA 1
ATOM 692 C C . SER A 1 86 ? 8.966 -4.823 4.721 1.00 82.56 86 SER A C 1
ATOM 694 O O . SER A 1 86 ? 9.505 -4.143 3.844 1.00 82.56 86 SER A O 1
ATOM 696 N N . GLU A 1 87 ? 9.317 -6.089 4.964 1.00 85.06 87 GLU A N 1
ATOM 697 C CA . GLU A 1 87 ? 10.361 -6.801 4.220 1.00 85.06 87 GLU A CA 1
ATO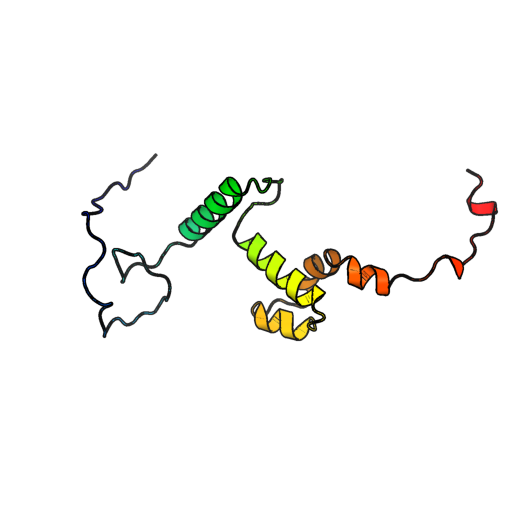M 698 C C . GLU A 1 87 ? 10.000 -6.934 2.730 1.00 85.06 87 GLU A C 1
ATOM 700 O O . GLU A 1 87 ? 10.805 -6.577 1.870 1.00 85.06 87 GLU A O 1
ATOM 705 N N . ILE A 1 88 ? 8.767 -7.349 2.409 1.00 86.56 88 ILE A N 1
ATOM 706 C CA . ILE A 1 88 ? 8.273 -7.485 1.025 1.00 86.56 88 ILE A CA 1
ATOM 707 C C . ILE A 1 88 ? 8.240 -6.136 0.299 1.00 86.56 88 ILE A C 1
ATOM 709 O O . ILE A 1 88 ? 8.546 -6.061 -0.892 1.00 86.56 88 ILE A O 1
ATOM 713 N N . MET A 1 89 ? 7.846 -5.065 0.989 1.00 82.44 89 MET A N 1
ATOM 714 C CA . MET A 1 89 ? 7.723 -3.738 0.386 1.00 82.44 89 MET A CA 1
ATOM 715 C C . MET A 1 89 ? 9.054 -2.967 0.319 1.00 82.44 89 MET A C 1
ATOM 717 O O . MET A 1 89 ? 9.115 -1.930 -0.342 1.00 82.44 89 MET A O 1
ATOM 721 N N . GLY A 1 90 ? 10.120 -3.481 0.940 1.00 76.69 90 GLY A N 1
ATOM 722 C CA . GLY A 1 90 ? 11.479 -2.950 0.824 1.00 76.69 90 GLY A CA 1
ATOM 723 C C . GLY A 1 90 ? 11.816 -1.870 1.852 1.00 76.69 90 GLY A C 1
ATOM 724 O O . GLY A 1 90 ? 11.921 -0.695 1.505 1.00 76.69 90 GLY A O 1
ATOM 725 N N . HIS A 1 91 ? 12.049 -2.289 3.101 1.00 65.38 91 HIS A N 1
ATOM 726 C CA . HIS A 1 91 ? 12.515 -1.448 4.219 1.00 65.38 91 HIS A CA 1
ATOM 727 C C . HIS A 1 91 ? 11.641 -0.215 4.477 1.00 65.38 91 HIS A C 1
ATOM 729 O O . HIS A 1 91 ? 12.119 0.892 4.725 1.00 65.38 91 HIS A O 1
ATOM 735 N N . ILE A 1 92 ? 10.331 -0.421 4.423 1.00 64.19 92 ILE A N 1
ATOM 736 C CA . ILE A 1 92 ? 9.343 0.578 4.820 1.00 64.19 92 ILE A CA 1
ATOM 737 C C . ILE A 1 92 ? 9.292 0.584 6.344 1.00 64.19 92 ILE A C 1
ATOM 739 O O . ILE A 1 92 ? 9.048 -0.459 6.953 1.00 64.19 92 ILE A O 1
ATOM 743 N N . SER A 1 93 ? 9.552 1.732 6.969 1.00 65.38 93 SER A N 1
ATOM 744 C CA . SER A 1 93 ? 9.492 1.838 8.427 1.00 65.38 93 SER A CA 1
ATOM 745 C C . SER A 1 93 ? 8.084 1.471 8.927 1.00 65.38 93 SER A C 1
ATOM 747 O O . SER A 1 93 ? 7.107 1.717 8.205 1.00 65.38 93 SER A O 1
ATOM 749 N N . PRO A 1 94 ? 7.937 0.899 10.132 1.00 65.56 94 PRO A N 1
ATOM 750 C CA . PRO A 1 94 ? 6.634 0.503 10.667 1.00 65.56 94 PRO A CA 1
ATOM 751 C C . PRO A 1 94 ? 5.606 1.643 10.633 1.00 65.56 94 PRO A C 1
ATOM 753 O O . PRO A 1 94 ? 4.448 1.435 10.288 1.00 65.56 94 PRO A O 1
ATOM 756 N N . GLU A 1 95 ? 6.048 2.874 10.888 1.00 68.25 95 GLU A N 1
ATOM 757 C CA . GLU A 1 95 ? 5.210 4.076 10.921 1.00 68.25 95 GLU A CA 1
ATOM 758 C C . GLU A 1 95 ? 4.651 4.417 9.534 1.00 68.25 95 GLU A C 1
ATOM 760 O O . GLU A 1 95 ? 3.528 4.899 9.392 1.00 68.25 95 GLU A O 1
ATOM 765 N N . SER A 1 96 ? 5.411 4.120 8.479 1.00 70.25 96 SER A N 1
ATOM 766 C CA . SER A 1 96 ? 4.963 4.312 7.099 1.00 70.25 96 SER A CA 1
ATOM 767 C C . SER A 1 96 ? 3.979 3.238 6.612 1.00 70.25 96 SER A C 1
ATOM 769 O O . SER A 1 96 ? 3.439 3.365 5.507 1.00 70.25 96 SER A O 1
ATOM 771 N N . LEU A 1 97 ? 3.676 2.232 7.449 1.00 72.94 97 LEU A N 1
ATOM 772 C CA . LEU A 1 97 ? 2.595 1.269 7.226 1.00 72.94 97 LEU A CA 1
ATOM 773 C C . LEU A 1 97 ? 1.243 1.710 7.815 1.00 72.94 97 LEU A C 1
ATOM 775 O O . LEU A 1 97 ? 0.217 1.167 7.401 1.00 72.94 97 LEU A O 1
ATOM 779 N N . ASN A 1 98 ? 1.213 2.719 8.697 1.00 74.88 98 ASN A N 1
ATOM 780 C CA . ASN A 1 98 ? -0.018 3.237 9.316 1.00 74.88 98 ASN A CA 1
ATOM 781 C C . ASN A 1 98 ? -1.146 3.531 8.301 1.00 74.88 98 ASN A C 1
ATOM 783 O O . ASN A 1 98 ? -2.259 3.051 8.506 1.00 74.88 98 ASN A O 1
ATOM 787 N N . PRO A 1 99 ? -0.888 4.159 7.130 1.00 74.31 99 PRO A N 1
ATOM 788 C CA . PRO A 1 99 ? -1.939 4.416 6.135 1.00 74.31 9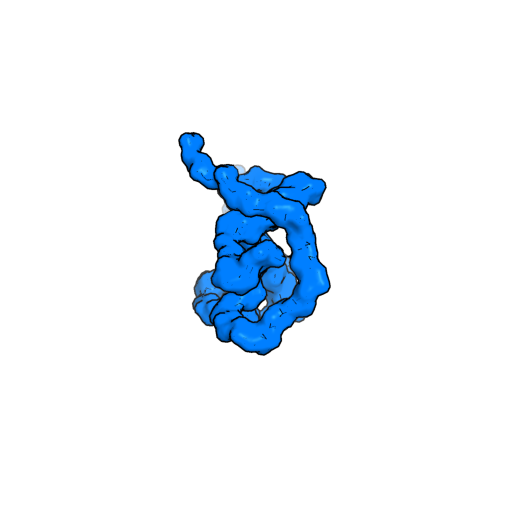9 PRO A CA 1
ATOM 789 C C . PRO A 1 99 ? -2.571 3.158 5.508 1.00 74.31 99 PRO A C 1
ATOM 791 O O . PRO A 1 99 ? -3.572 3.260 4.783 1.00 74.31 99 PRO A O 1
ATOM 794 N N . TYR A 1 100 ? -1.942 1.991 5.686 1.00 74.06 100 TYR A N 1
ATOM 795 C CA . TYR A 1 100 ? -2.476 0.696 5.266 1.00 74.06 100 TYR A CA 1
ATOM 796 C C . TYR A 1 100 ? -3.255 0.015 6.391 1.00 74.06 100 TYR A C 1
ATOM 798 O O . TYR A 1 100 ? -4.270 -0.606 6.086 1.00 74.06 100 TYR A O 1
ATOM 806 N N . ILE A 1 101 ? -2.823 0.177 7.648 1.00 76.06 101 ILE A N 1
ATOM 807 C CA . ILE A 1 101 ? -3.567 -0.266 8.838 1.00 76.06 101 ILE A CA 1
ATOM 808 C C . ILE A 1 101 ? -4.919 0.449 8.882 1.00 76.06 101 ILE A C 1
ATOM 810 O O . ILE A 1 101 ? -5.950 -0.210 8.943 1.00 76.06 101 ILE A O 1
ATOM 814 N N . ASP A 1 102 ? -4.927 1.772 8.696 1.00 76.00 102 ASP A N 1
ATOM 815 C CA . ASP A 1 102 ? -6.152 2.585 8.655 1.00 76.00 102 ASP A CA 1
ATOM 816 C C . ASP A 1 102 ? -7.133 2.142 7.554 1.00 76.00 102 ASP A C 1
ATOM 818 O O . ASP A 1 102 ? -8.338 2.381 7.628 1.00 76.00 102 ASP A O 1
ATOM 822 N N . ALA A 1 103 ? -6.623 1.510 6.492 1.00 77.38 103 ALA A N 1
ATOM 823 C CA . ALA A 1 103 ? -7.441 1.003 5.397 1.00 77.38 103 ALA A CA 1
ATOM 824 C C . ALA A 1 103 ? -8.023 -0.395 5.677 1.00 77.38 103 ALA A C 1
ATOM 826 O O . ALA A 1 103 ? -8.942 -0.822 4.968 1.00 77.38 103 ALA A O 1
ATOM 827 N N . ASP A 1 104 ? -7.510 -1.114 6.678 1.00 78.44 104 ASP A N 1
ATOM 828 C CA . ASP A 1 104 ? -7.953 -2.459 7.034 1.00 78.44 104 ASP A CA 1
ATOM 829 C C . ASP A 1 104 ? -9.054 -2.447 8.098 1.00 78.44 104 ASP A C 1
ATOM 831 O O . ASP A 1 104 ? -8.927 -2.950 9.213 1.00 78.44 104 ASP A O 1
ATOM 835 N N . ILE A 1 105 ? -10.192 -1.870 7.714 1.00 79.56 105 ILE A N 1
ATOM 836 C CA . ILE A 1 105 ? -11.356 -1.728 8.591 1.00 79.56 105 ILE A CA 1
ATOM 837 C C . ILE A 1 105 ? -11.882 -3.064 9.142 1.00 79.56 105 ILE A C 1
ATOM 839 O O . ILE A 1 105 ? -12.583 -3.065 10.145 1.00 79.56 105 ILE A O 1
ATOM 843 N N . VAL A 1 106 ? -11.591 -4.195 8.489 1.00 79.19 106 VAL A N 1
ATOM 844 C CA . VAL A 1 106 ? -12.093 -5.508 8.918 1.00 79.19 106 VAL A CA 1
ATOM 845 C C . VAL A 1 106 ? -11.419 -5.906 10.225 1.00 79.19 106 VAL A C 1
ATOM 847 O O . VAL A 1 106 ? -12.107 -6.044 11.231 1.00 79.19 106 VAL A O 1
ATOM 850 N N . HIS A 1 107 ? -10.088 -5.965 10.233 1.00 77.06 107 HIS A N 1
ATOM 851 C CA . HIS A 1 107 ? -9.324 -6.279 11.439 1.00 77.06 107 HIS A CA 1
ATOM 852 C C . HIS A 1 107 ? -9.428 -5.171 12.495 1.00 77.06 107 HIS A C 1
ATOM 854 O O . HIS A 1 107 ? -9.501 -5.457 13.684 1.00 77.06 107 HIS A O 1
ATOM 860 N N . LEU A 1 108 ? -9.535 -3.897 12.091 1.00 82.44 108 LEU A N 1
ATOM 861 C CA . LEU A 1 108 ? -9.751 -2.807 13.052 1.00 82.44 108 LEU A CA 1
ATOM 862 C C . LEU A 1 108 ? -11.062 -2.956 13.839 1.00 82.44 108 LEU A C 1
ATOM 864 O O . LEU A 1 108 ? -11.116 -2.574 15.007 1.00 82.44 108 LEU A O 1
ATOM 868 N N . ARG A 1 109 ? -12.116 -3.524 13.236 1.00 83.06 109 ARG A N 1
ATOM 869 C CA . ARG A 1 109 ? -13.379 -3.793 13.943 1.00 83.06 109 ARG A CA 1
ATOM 870 C C . ARG A 1 109 ? -13.250 -4.918 14.965 1.00 83.06 109 ARG A C 1
ATOM 872 O O . ARG A 1 109 ? -13.967 -4.879 15.957 1.00 83.06 109 ARG A O 1
ATOM 879 N N . GLU A 1 110 ? -12.344 -5.870 14.760 1.00 84.12 110 GLU A N 1
ATOM 880 C CA . GLU A 1 110 ? -12.058 -6.933 15.735 1.00 84.12 110 GLU A CA 1
ATOM 881 C C . GLU A 1 110 ? -11.385 -6.379 16.996 1.00 84.12 110 GLU A C 1
ATOM 883 O O . GLU A 1 110 ? -11.607 -6.886 18.092 1.00 84.12 110 GLU A O 1
ATOM 888 N N . CYS A 1 111 ? -10.612 -5.297 16.861 1.00 80.62 111 CYS A N 1
ATOM 889 C CA . CYS A 1 111 ? -10.027 -4.575 17.993 1.00 80.62 111 CYS A CA 1
ATOM 890 C C . CYS A 1 111 ? -11.015 -3.628 18.697 1.00 80.62 111 CYS A C 1
ATOM 892 O O . CYS A 1 111 ? -10.673 -3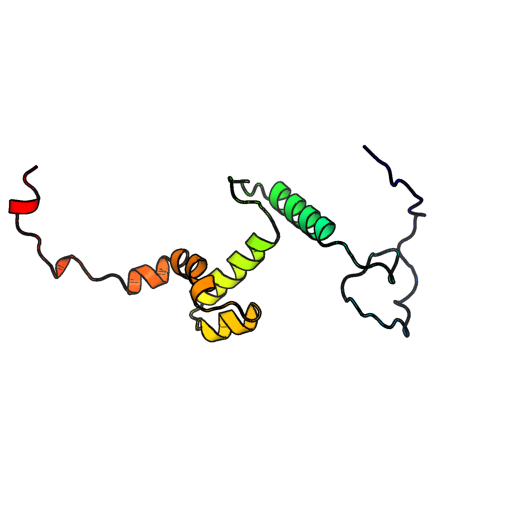.041 19.724 1.00 80.62 111 CYS A O 1
ATOM 894 N N . GLY A 1 112 ? -12.214 -3.432 18.142 1.00 82.75 112 GLY A N 1
ATOM 895 C CA . GLY A 1 112 ? -13.223 -2.547 18.709 1.00 82.75 112 GLY A CA 1
ATOM 896 C C . GLY A 1 112 ? -13.735 -3.069 20.048 1.00 82.75 112 GLY A C 1
ATOM 897 O O . GLY A 1 112 ? -14.147 -4.222 20.167 1.00 82.75 112 GLY A O 1
ATOM 898 N N . ILE A 1 113 ? -13.739 -2.206 21.062 1.00 84.12 113 ILE A N 1
ATOM 899 C CA . ILE A 1 113 ? -14.358 -2.519 22.348 1.00 84.12 113 ILE A CA 1
ATOM 900 C C . ILE A 1 113 ? -15.877 -2.461 22.181 1.00 84.12 113 ILE A C 1
ATOM 902 O O . ILE A 1 113 ? -16.416 -1.519 21.599 1.00 84.12 113 ILE A O 1
ATOM 906 N N . ASP A 1 114 ? -16.565 -3.468 22.711 1.00 83.12 114 ASP A N 1
ATOM 907 C CA . ASP A 1 114 ? -18.021 -3.487 22.748 1.00 83.12 114 ASP A CA 1
ATOM 908 C C . ASP A 1 114 ? -18.551 -2.409 23.704 1.00 83.12 114 ASP A C 1
ATOM 910 O O . ASP A 1 114 ? -18.361 -2.484 24.921 1.00 83.12 114 ASP A O 1
ATOM 914 N N . ILE A 1 115 ? -19.226 -1.410 23.134 1.00 82.81 115 ILE A N 1
ATOM 915 C CA . ILE A 1 115 ? -19.800 -0.268 23.856 1.00 82.81 115 ILE A CA 1
ATOM 916 C C . ILE A 1 115 ? -20.923 -0.727 24.797 1.00 82.81 115 ILE A C 1
ATOM 918 O O . ILE A 1 115 ? -21.170 -0.075 25.806 1.00 82.81 115 ILE A O 1
ATOM 922 N N . SER A 1 116 ? -21.550 -1.883 24.543 1.00 83.00 116 SER A N 1
ATOM 923 C CA . SER A 1 116 ? -22.588 -2.429 25.428 1.00 83.00 116 SER A CA 1
ATOM 924 C C . SER A 1 116 ? -22.087 -2.684 26.857 1.00 83.00 116 SER A C 1
ATOM 926 O O . SER A 1 116 ? -22.864 -2.640 27.808 1.00 83.00 116 SER A O 1
ATOM 928 N N . LYS A 1 117 ? -20.773 -2.889 27.022 1.00 84.81 117 LYS A N 1
ATOM 929 C CA . LYS A 1 117 ? -20.114 -3.100 28.319 1.00 84.81 117 LYS A CA 1
ATOM 930 C C . LYS A 1 117 ? -19.919 -1.812 29.122 1.00 84.81 117 LYS A C 1
ATOM 932 O O . LYS A 1 117 ? -19.543 -1.885 30.289 1.00 84.81 117 LYS A O 1
ATOM 937 N N . TYR A 1 118 ? -20.158 -0.655 28.511 1.00 83.69 118 TYR A N 1
ATOM 938 C CA . TYR A 1 118 ? -19.946 0.665 29.096 1.00 83.69 118 TYR A CA 1
ATOM 939 C C . TYR A 1 118 ? -21.229 1.494 28.947 1.00 83.69 118 TYR A C 1
ATOM 941 O O . TYR A 1 118 ? -21.298 2.367 28.079 1.00 83.69 118 TYR A O 1
ATOM 949 N N . PRO A 1 119 ? -22.273 1.206 29.749 1.00 80.88 119 PRO A N 1
ATOM 950 C CA . PRO A 1 119 ? -23.520 1.955 29.692 1.00 80.88 119 PRO A CA 1
ATOM 951 C C . PRO A 1 119 ? -23.257 3.428 30.017 1.00 80.88 119 PRO A C 1
ATOM 953 O O . PRO A 1 119 ? -22.670 3.759 31.046 1.00 80.88 119 PRO A O 1
ATOM 956 N N . ILE A 1 120 ? -23.676 4.302 29.106 1.00 82.75 120 ILE A N 1
ATOM 957 C CA . ILE A 1 120 ? -23.574 5.753 29.258 1.00 82.75 120 ILE A CA 1
ATOM 958 C C . ILE A 1 120 ? -24.773 6.215 30.093 1.00 82.75 120 ILE A C 1
ATOM 960 O O . ILE A 1 120 ? -25.904 5.810 29.818 1.00 82.75 120 ILE A O 1
ATOM 964 N N . GLY A 1 121 ? -24.521 7.037 31.114 1.00 81.12 121 GLY A N 1
ATOM 965 C CA . GLY A 1 121 ? -25.571 7.633 31.938 1.00 81.12 121 GLY A CA 1
ATOM 966 C C . GLY A 1 121 ? -26.516 8.506 31.109 1.00 81.12 121 GLY A C 1
ATOM 967 O O . GLY A 1 121 ? -26.106 9.131 30.127 1.00 81.12 121 GLY A O 1
ATOM 968 N N . GLN A 1 122 ? -27.801 8.518 31.467 1.00 74.25 122 GLN A N 1
ATOM 969 C CA . GLN A 1 122 ? -28.826 9.265 30.728 1.00 74.25 122 GLN A CA 1
ATOM 970 C C . GLN A 1 122 ? -28.539 10.774 30.694 1.00 74.25 122 GLN A C 1
ATOM 972 O O . GLN A 1 122 ? -28.876 11.426 29.711 1.00 74.25 122 GLN A O 1
ATOM 977 N N . GLU A 1 123 ? -27.807 11.286 31.686 1.00 78.00 123 GLU A N 1
ATOM 978 C CA . GLU A 1 123 ? -27.361 12.676 31.806 1.00 78.00 123 GLU A CA 1
ATOM 979 C C . GLU A 1 123 ? -26.481 13.184 30.647 1.00 78.00 123 GLU A C 1
ATOM 981 O O . GLU A 1 123 ? -26.233 14.382 30.546 1.00 78.00 123 GLU A O 1
ATOM 986 N N . VAL A 1 124 ? -25.989 12.294 29.776 1.00 75.94 124 VAL A N 1
ATOM 987 C CA . VAL A 1 124 ? -25.146 12.643 28.617 1.00 75.94 124 VAL A CA 1
ATOM 988 C C . VAL A 1 124 ? -25.969 12.820 27.331 1.00 75.94 124 VAL A C 1
ATOM 990 O O . VAL A 1 124 ? -25.478 13.390 26.358 1.00 75.94 124 VAL A O 1
ATOM 993 N N . PHE A 1 125 ? -27.211 12.327 27.302 1.00 76.00 125 PHE A N 1
ATOM 994 C CA . PHE A 1 125 ? -28.092 12.396 26.129 1.00 76.00 125 PHE A CA 1
ATOM 995 C C . PHE A 1 125 ? -29.046 13.596 26.149 1.00 76.00 125 PHE A C 1
ATOM 997 O O . PHE A 1 125 ? -29.695 13.860 25.137 1.00 76.00 125 PHE A O 1
ATOM 1004 N N . ASP A 1 126 ? -29.099 14.330 27.260 1.00 69.75 126 ASP A N 1
ATOM 1005 C CA . ASP A 1 126 ? -29.839 15.583 27.375 1.00 69.75 126 ASP A CA 1
ATOM 1006 C C . ASP A 1 126 ? -28.998 16.738 26.794 1.00 69.75 126 ASP A C 1
ATOM 1008 O O . ASP A 1 126 ? -28.135 17.307 27.467 1.00 69.75 126 ASP A O 1
ATOM 1012 N N . VAL A 1 127 ? -29.240 17.063 25.516 1.00 60.78 127 VAL A N 1
ATOM 1013 C CA . VAL A 1 127 ? -28.762 18.280 24.824 1.00 60.78 127 VAL A CA 1
ATOM 1014 C C . VAL A 1 127 ? -29.952 19.075 24.309 1.00 60.78 127 VAL A C 1
ATOM 1016 O O . VAL A 1 127 ? -30.826 18.458 23.658 1.00 60.78 127 VAL A O 1
#

Radius of gyration: 24.25 Å; Cα contacts (8 Å, |Δi|>4): 62; chains: 1; bounding box: 56×35×70 Å

Mean predicted aligned error: 13.42 Å

Organism: Bacteroides fragilis (NCBI:txid817)

Foldseek 3Di:
DDDDPDDPDDDQPPDDDDPDDPQPDPAADRSGSVHHDDQVVQQVVQVVVCVVVVPDDDVDHSGCVVVVLVVLLVCVLVVNDLVVSCVVSDNQPSVNSVVSVVVNVPVVVVVDDDCVVPDDDPVVVPD

Secondary structure (DSSP, 8-state):
---------S----SPPPTT---S-S-EETTEEEEEPPHHHHHHHHHHHHHHTT----SS--STHHHHHHHHHHHHHTT--HHHHHHHHTS--GGGGHHHHTT-HHHHHHT---GGGSPPPGGGT--

InterPro domains:
  IPR002104 Integrase, catalytic domain [PS51898] (1-113)
  IPR011010 DNA breaking-rejoining enzyme, catalytic core [SSF56349] (22-110)
  IPR013762 Integrase-like, catalytic domain superfamily [G3DSA:1.10.443.10] (12-115)

pLDDT: mean 74.58, std 12.97, range [36.75, 89.38]

Solvent-accessible surface area (backbone atoms only — not comparable to full-atom values): 8387 Å² total; per-residue (Å²): 143,85,89,82,88,79,80,84,73,89,66,80,72,89,62,79,80,73,90,86,62,88,72,87,58,92,60,41,34,88,89,39,76,89,43,65,59,55,70,68,57,57,37,48,52,45,33,54,52,39,57,75,72,65,57,79,73,60,99,61,79,70,35,62,64,54,58,54,49,50,52,53,39,50,42,49,74,70,69,50,54,69,67,60,51,23,58,74,71,62,79,49,54,76,76,77,44,46,79,40,56,74,66,40,58,69,66,54,55,72,70,51,77,67,60,84,82,58,80,76,63,72,81,75,73,74,124